Protein AF-A0A2N4YPP4-F1 (afdb_monomer_lite)

Secondary structure (DSSP, 8-state):
---GGGTTT---S--TTS---GGGGGHHIIIIIHHHHHSSTTS---S-TT--TTSBPPP-B---TT-SSSBHHHHHTTSSEEEEESSS--HHHHTB---S-EEEEEPPGGGHHHHHHTT--TTEEEEE-TTSBEEEEEEHHHHHHHHHHHS-B-

Structure (mmCIF, N/CA/C/O backbone):
data_AF-A0A2N4YPP4-F1
#
_entry.id   AF-A0A2N4YPP4-F1
#
loop_
_atom_site.group_PDB
_atom_site.id
_atom_site.type_symbol
_atom_site.label_atom_id
_atom_site.label_alt_id
_atom_site.label_comp_id
_atom_site.label_asym_id
_atom_site.label_entity_id
_atom_site.label_seq_id
_atom_site.pdbx_PDB_ins_code
_atom_site.Cartn_x
_atom_site.Cartn_y
_atom_site.Cartn_z
_atom_site.occupancy
_atom_site.B_iso_or_equiv
_atom_site.auth_seq_id
_atom_site.auth_comp_id
_atom_site.auth_asym_id
_atom_site.auth_atom_id
_atom_site.pdbx_PDB_model_num
ATOM 1 N N . ASP A 1 1 ? 22.499 -33.934 14.770 1.00 43.59 1 ASP A N 1
ATOM 2 C CA . ASP A 1 1 ? 23.015 -34.142 13.406 1.00 43.59 1 ASP A CA 1
ATOM 3 C C . ASP A 1 1 ? 21.867 -34.271 12.428 1.00 43.59 1 ASP A C 1
ATOM 5 O O . ASP A 1 1 ? 21.302 -35.344 12.268 1.00 43.59 1 ASP A O 1
ATOM 9 N N . HIS A 1 2 ? 21.436 -33.141 11.865 1.00 39.28 2 HIS A N 1
ATOM 10 C CA . HIS A 1 2 ? 20.427 -33.139 10.811 1.00 39.28 2 HIS A CA 1
ATOM 11 C C . HIS A 1 2 ? 21.130 -33.300 9.469 1.00 39.28 2 HIS A C 1
ATOM 13 O O . HIS A 1 2 ? 21.986 -32.498 9.100 1.00 39.28 2 HIS A O 1
ATOM 19 N N . ASP A 1 3 ? 20.775 -34.390 8.802 1.00 41.56 3 ASP A N 1
ATOM 20 C CA . ASP A 1 3 ? 21.331 -34.861 7.546 1.00 41.56 3 ASP A CA 1
ATOM 21 C C . ASP A 1 3 ? 20.989 -33.877 6.413 1.00 41.56 3 ASP A C 1
ATOM 23 O O . ASP A 1 3 ? 19.840 -33.736 5.987 1.00 41.56 3 ASP A O 1
ATOM 27 N N . THR A 1 4 ? 21.999 -33.138 5.954 1.00 44.62 4 THR A N 1
ATOM 28 C CA . THR A 1 4 ? 21.916 -32.125 4.891 1.00 44.62 4 THR A CA 1
ATOM 29 C C . THR A 1 4 ? 21.763 -32.733 3.490 1.00 44.62 4 THR A C 1
ATOM 31 O O . THR A 1 4 ? 21.660 -31.996 2.505 1.00 44.62 4 THR A O 1
ATOM 34 N N . GLY A 1 5 ? 21.673 -34.064 3.377 1.00 40.50 5 GLY A N 1
ATOM 35 C CA . GLY A 1 5 ? 21.499 -34.778 2.109 1.00 40.50 5 GLY A CA 1
ATOM 36 C C . GLY A 1 5 ? 20.211 -34.441 1.341 1.00 40.50 5 GLY A C 1
ATOM 37 O O . GLY A 1 5 ? 20.194 -34.534 0.114 1.00 40.50 5 GLY A O 1
ATOM 38 N N . LEU A 1 6 ? 19.158 -33.968 2.021 1.00 44.56 6 LEU A N 1
ATOM 39 C CA . LEU A 1 6 ? 17.885 -33.577 1.387 1.00 44.56 6 LEU A CA 1
ATOM 40 C C . LEU A 1 6 ? 17.976 -32.284 0.558 1.00 44.56 6 LEU A C 1
ATOM 42 O O . LEU A 1 6 ? 17.169 -32.086 -0.347 1.00 44.56 6 LEU A O 1
ATOM 46 N N . ILE A 1 7 ? 18.966 -31.425 0.824 1.00 44.84 7 ILE A N 1
ATOM 47 C CA . ILE A 1 7 ? 19.165 -30.168 0.081 1.00 44.84 7 ILE A CA 1
ATOM 48 C C . ILE A 1 7 ? 19.995 -30.410 -1.192 1.00 44.84 7 ILE A C 1
ATOM 50 O O . ILE A 1 7 ? 19.851 -29.686 -2.174 1.00 44.84 7 ILE A O 1
ATOM 54 N N . ALA A 1 8 ? 20.829 -31.455 -1.216 1.00 38.75 8 ALA A N 1
ATOM 55 C CA . ALA A 1 8 ? 21.788 -31.699 -2.296 1.00 38.75 8 ALA A CA 1
ATOM 56 C C . ALA A 1 8 ? 21.294 -32.645 -3.411 1.00 38.75 8 ALA A C 1
ATOM 58 O O . ALA A 1 8 ? 22.040 -32.912 -4.349 1.00 38.75 8 ALA A O 1
ATOM 59 N N . GLY A 1 9 ? 20.058 -33.155 -3.349 1.00 41.09 9 GLY A N 1
ATOM 60 C CA . GLY A 1 9 ? 19.468 -33.921 -4.459 1.00 41.09 9 GLY A CA 1
ATOM 61 C C . GLY A 1 9 ? 20.174 -35.246 -4.790 1.00 41.09 9 GLY A C 1
ATOM 62 O O . GLY A 1 9 ? 20.103 -35.711 -5.925 1.00 41.09 9 GLY A O 1
ATOM 63 N N . LEU A 1 10 ? 20.844 -35.872 -3.821 1.00 45.41 10 LEU A N 1
ATOM 64 C CA . LEU A 1 10 ? 21.472 -37.186 -3.982 1.00 45.41 10 LEU A CA 1
ATOM 65 C C . LEU A 1 10 ? 20.544 -38.282 -3.447 1.00 45.41 10 LEU A C 1
ATOM 67 O O . LEU A 1 10 ? 20.758 -38.819 -2.365 1.00 45.41 10 LEU A O 1
ATOM 71 N N . VAL A 1 11 ? 19.506 -38.623 -4.214 1.00 46.81 11 VAL A N 1
ATOM 72 C CA . VAL A 1 11 ? 18.716 -39.843 -3.981 1.00 46.81 11 VAL A CA 1
ATOM 73 C C . VAL A 1 11 ? 18.960 -40.809 -5.148 1.00 46.81 11 VAL A C 1
ATOM 75 O O . VAL A 1 11 ? 18.891 -40.385 -6.306 1.00 46.81 11 VAL A O 1
ATOM 78 N N . PRO A 1 12 ? 19.283 -42.092 -4.889 1.00 42.25 12 PRO A N 1
ATOM 79 C CA . PRO A 1 12 ? 19.533 -43.061 -5.944 1.00 42.25 12 PRO A CA 1
ATOM 80 C C . PRO A 1 12 ? 18.295 -43.277 -6.822 1.00 42.25 12 PRO A C 1
ATOM 82 O O . PRO A 1 12 ? 17.160 -43.305 -6.358 1.00 42.25 12 PRO A O 1
ATOM 85 N N . LYS A 1 13 ? 18.563 -43.468 -8.115 1.00 43.28 13 LYS A N 1
ATOM 86 C CA . LYS A 1 13 ? 17.645 -43.412 -9.268 1.00 43.28 13 LYS A CA 1
ATOM 87 C C . LYS A 1 13 ? 16.480 -44.419 -9.291 1.00 43.28 13 LYS A C 1
ATOM 89 O O . LYS A 1 13 ? 15.753 -44.455 -10.278 1.00 43.28 13 LYS A O 1
ATOM 94 N N . ASN A 1 14 ? 16.290 -45.228 -8.252 1.00 43.09 14 ASN A N 1
ATOM 95 C CA . ASN A 1 14 ? 15.396 -46.383 -8.283 1.00 43.09 14 ASN A CA 1
ATOM 96 C C . ASN A 1 14 ? 14.393 -46.347 -7.125 1.00 43.09 14 ASN A C 1
ATOM 98 O O . ASN A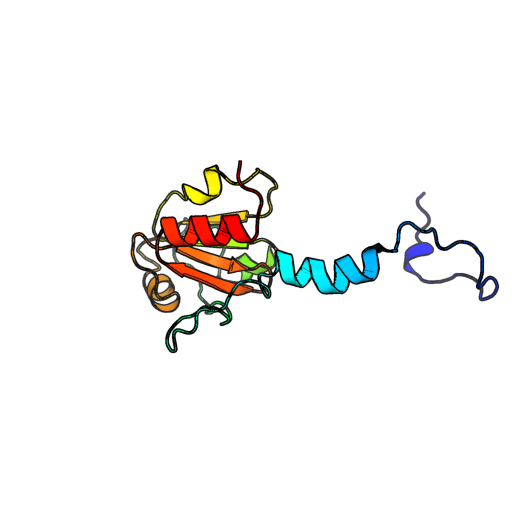 1 14 ? 14.584 -47.044 -6.140 1.00 43.09 14 ASN A O 1
ATOM 102 N N . HIS A 1 15 ? 13.340 -45.540 -7.253 1.00 36.72 15 HIS A N 1
ATOM 103 C CA . HIS A 1 15 ? 11.987 -45.857 -6.773 1.00 36.72 15 HIS A CA 1
ATOM 104 C C . HIS A 1 15 ? 11.048 -44.725 -7.203 1.00 36.72 15 HIS A C 1
ATOM 106 O O . HIS A 1 15 ? 10.892 -43.724 -6.515 1.00 36.72 15 HIS A O 1
ATOM 112 N N . ILE A 1 16 ? 10.435 -44.886 -8.374 1.00 42.72 16 ILE A N 1
ATOM 113 C CA . ILE A 1 16 ? 9.441 -43.944 -8.912 1.00 42.72 16 ILE A CA 1
ATOM 114 C C . ILE A 1 16 ? 8.123 -43.984 -8.106 1.00 42.72 16 ILE A C 1
ATOM 116 O O . ILE A 1 16 ? 7.334 -43.054 -8.198 1.00 42.72 16 ILE A O 1
ATOM 120 N N . ASP A 1 17 ? 7.945 -44.971 -7.218 1.00 39.94 17 ASP A N 1
ATOM 121 C CA . ASP A 1 17 ? 6.679 -45.205 -6.505 1.00 39.94 17 ASP A CA 1
ATOM 122 C C . ASP A 1 17 ? 6.771 -45.164 -4.969 1.00 39.94 17 ASP A C 1
ATOM 124 O O . ASP A 1 17 ? 5.799 -45.469 -4.277 1.00 39.94 17 ASP A O 1
ATOM 128 N N . ALA A 1 18 ? 7.907 -44.772 -4.386 1.00 36.81 18 ALA A N 1
ATOM 129 C CA . ALA A 1 18 ? 8.016 -44.667 -2.931 1.00 36.81 18 ALA A CA 1
ATOM 130 C C . ALA A 1 18 ? 7.563 -43.283 -2.437 1.00 36.81 18 ALA A C 1
ATOM 132 O O . ALA A 1 18 ? 8.362 -42.428 -2.069 1.00 36.81 18 ALA A O 1
ATOM 133 N N . VAL A 1 19 ? 6.238 -43.148 -2.376 1.00 42.56 19 VAL A N 1
ATOM 134 C CA . VAL A 1 19 ? 5.500 -42.312 -1.420 1.00 42.56 19 VAL A CA 1
ATOM 135 C C . VAL A 1 19 ? 5.579 -40.798 -1.658 1.00 42.56 19 VAL A C 1
ATOM 137 O O . VAL A 1 19 ? 6.294 -40.068 -0.976 1.00 42.56 19 VAL A O 1
ATOM 140 N N . TYR A 1 20 ? 4.721 -40.296 -2.551 1.00 40.03 20 TYR A N 1
ATOM 141 C CA . TYR A 1 20 ? 4.249 -38.914 -2.451 1.00 40.03 20 TYR A CA 1
ATOM 142 C C . TYR A 1 20 ? 2.824 -38.905 -1.891 1.00 40.03 20 TYR A C 1
ATOM 144 O O . TYR A 1 20 ? 1.887 -39.417 -2.500 1.00 40.03 20 TYR A O 1
ATOM 152 N N . PHE A 1 21 ? 2.715 -38.378 -0.672 1.00 43.53 21 PHE A N 1
ATOM 153 C CA . PHE A 1 21 ? 1.521 -38.325 0.163 1.00 43.53 21 PHE A CA 1
ATOM 154 C C . PHE A 1 21 ? 0.398 -37.461 -0.457 1.00 43.53 21 PHE A C 1
ATOM 156 O O . PHE A 1 21 ? 0.696 -36.450 -1.100 1.00 43.53 21 PHE A O 1
ATOM 163 N N . PRO A 1 22 ? -0.894 -37.765 -0.205 1.00 41.06 22 PRO A N 1
ATOM 164 C CA . PRO A 1 22 ? -2.037 -37.018 -0.751 1.00 41.06 22 PRO A CA 1
ATOM 165 C C . PRO A 1 22 ? -2.251 -35.616 -0.149 1.00 41.06 22 PRO A C 1
ATOM 167 O O . PRO A 1 22 ? -3.276 -34.995 -0.402 1.00 41.06 22 PRO A O 1
ATOM 170 N N . GLU A 1 23 ? -1.314 -35.080 0.633 1.00 43.00 23 GLU A N 1
ATOM 171 C CA . GLU A 1 23 ? -1.429 -33.732 1.217 1.00 43.00 23 GLU A CA 1
ATOM 172 C C . GLU A 1 23 ? -1.006 -32.615 0.239 1.00 43.00 23 GLU A C 1
ATOM 174 O O . GLU A 1 23 ? -1.175 -31.428 0.514 1.00 43.00 23 GLU A O 1
ATOM 179 N N . PHE A 1 24 ? -0.530 -32.969 -0.962 1.00 44.69 24 PHE A N 1
ATOM 180 C CA . PHE A 1 24 ? -0.102 -32.016 -1.997 1.00 44.69 24 PHE A CA 1
ATOM 181 C C . PHE A 1 24 ? -1.129 -31.747 -3.114 1.00 44.69 24 PHE A C 1
ATOM 183 O O . PHE A 1 24 ? -0.782 -31.147 -4.137 1.00 44.69 24 PHE A O 1
ATOM 190 N N . CYS A 1 25 ? -2.412 -32.073 -2.918 1.00 44.94 25 CYS A N 1
ATOM 191 C CA . CYS A 1 25 ? -3.495 -31.608 -3.805 1.00 44.94 25 CYS A CA 1
ATOM 192 C C . CYS A 1 25 ? -3.612 -30.070 -3.858 1.00 44.94 25 CYS A C 1
ATOM 194 O O . CYS A 1 25 ? -4.183 -29.512 -4.794 1.00 44.94 25 CYS A O 1
ATOM 196 N N . ASN A 1 26 ? -2.983 -29.364 -2.918 1.00 52.59 26 ASN A N 1
ATOM 197 C CA . ASN A 1 26 ? -2.981 -27.909 -2.870 1.00 52.59 26 ASN A CA 1
ATOM 198 C C . ASN A 1 26 ? -1.959 -27.247 -3.805 1.00 52.59 26 ASN A C 1
ATOM 200 O O . ASN A 1 26 ? -1.873 -26.024 -3.825 1.00 52.59 26 ASN A O 1
ATOM 204 N N . ARG A 1 27 ? -1.169 -27.981 -4.604 1.00 48.56 27 ARG A N 1
ATOM 205 C CA . ARG A 1 27 ? -0.142 -27.340 -5.450 1.00 48.56 27 ARG A CA 1
ATOM 206 C C . ARG A 1 27 ? -0.744 -26.427 -6.522 1.00 48.56 27 ARG A C 1
ATOM 208 O O . ARG A 1 27 ? -0.166 -25.383 -6.806 1.00 48.56 27 ARG A O 1
ATOM 215 N N . HIS A 1 28 ? -1.903 -26.791 -7.077 1.00 51.69 28 HIS A N 1
ATOM 216 C CA . HIS A 1 28 ? -2.650 -25.920 -7.987 1.00 51.69 28 HIS A CA 1
ATOM 217 C C . HIS A 1 28 ? -3.219 -24.706 -7.240 1.00 51.69 28 HIS A C 1
ATOM 219 O O . HIS A 1 28 ? -3.059 -23.578 -7.693 1.00 51.69 28 HIS A O 1
ATOM 225 N N . TYR A 1 29 ? -3.821 -24.919 -6.066 1.00 55.81 29 TYR A N 1
ATOM 226 C CA . TYR A 1 29 ? -4.326 -23.845 -5.207 1.00 55.81 29 TYR A CA 1
ATOM 227 C C . TYR A 1 29 ? -3.219 -22.842 -4.835 1.00 55.81 29 TYR A C 1
ATOM 229 O O . TYR A 1 29 ? -3.346 -21.659 -5.127 1.00 55.81 29 TYR A O 1
ATOM 237 N N . TYR A 1 30 ? -2.082 -23.308 -4.311 1.00 53.25 30 TYR A N 1
ATOM 238 C CA . TYR A 1 30 ? -0.952 -22.466 -3.903 1.00 53.25 30 TYR A CA 1
ATOM 239 C C . TYR A 1 30 ? -0.215 -21.792 -5.063 1.00 53.25 30 TYR A C 1
ATOM 241 O O . TYR A 1 30 ? 0.370 -20.734 -4.860 1.00 53.25 30 TYR A O 1
ATOM 249 N N . ARG A 1 31 ? -0.210 -22.380 -6.267 1.00 53.00 31 ARG A N 1
ATOM 250 C CA . ARG A 1 31 ? 0.444 -21.769 -7.438 1.00 53.00 31 ARG A CA 1
ATOM 251 C C . ARG A 1 31 ? -0.459 -20.850 -8.241 1.00 53.00 31 ARG A C 1
ATOM 253 O O . ARG A 1 31 ? 0.054 -19.928 -8.860 1.00 53.00 31 ARG A O 1
ATOM 260 N N . HIS A 1 32 ? -1.760 -21.119 -8.277 1.00 52.25 32 HIS A N 1
ATOM 261 C CA . HIS A 1 32 ? -2.672 -20.411 -9.170 1.00 52.25 32 HIS A CA 1
ATOM 262 C C . HIS A 1 32 ? -3.680 -19.553 -8.425 1.00 52.25 32 HIS A C 1
ATOM 264 O O . HIS A 1 32 ? -3.936 -18.448 -8.869 1.00 52.25 32 HIS A O 1
ATOM 270 N N . GLN A 1 33 ? -4.245 -20.006 -7.307 1.00 54.22 33 GLN A N 1
ATOM 271 C CA . GLN A 1 33 ? -5.297 -19.251 -6.616 1.00 54.22 33 GLN A CA 1
ATOM 272 C C . GLN A 1 33 ? -4.752 -18.380 -5.488 1.00 54.22 33 GLN A C 1
ATOM 274 O O . GLN A 1 33 ? -5.130 -17.218 -5.389 1.00 54.22 33 GLN A O 1
ATOM 279 N N . LEU A 1 34 ? -3.822 -18.903 -4.688 1.00 54.88 34 LEU A N 1
ATOM 280 C CA . LEU A 1 34 ? -3.236 -18.177 -3.566 1.00 54.88 34 LEU A CA 1
ATOM 281 C C . LEU A 1 34 ? -2.516 -16.893 -4.019 1.00 54.88 34 LEU A C 1
ATOM 283 O O . LEU A 1 34 ? -2.776 -15.848 -3.435 1.00 54.88 34 LEU A O 1
ATOM 287 N N . PRO A 1 35 ? -1.702 -16.888 -5.094 1.00 54.31 35 PRO A N 1
ATOM 288 C CA . PRO A 1 35 ? -1.092 -15.651 -5.565 1.00 54.31 35 PRO A CA 1
ATOM 289 C C . PRO A 1 35 ? -2.145 -14.676 -6.092 1.00 54.31 35 PRO A C 1
ATOM 291 O O . PRO A 1 35 ? -2.051 -13.494 -5.819 1.00 54.31 35 PRO A O 1
ATOM 294 N N . LEU A 1 36 ? -3.194 -15.146 -6.776 1.00 54.88 36 LEU A N 1
ATOM 295 C CA . LEU A 1 36 ? -4.243 -14.259 -7.292 1.00 54.88 36 LEU A CA 1
ATOM 296 C C . LEU A 1 36 ? -5.079 -13.606 -6.180 1.00 54.88 36 LEU A C 1
ATOM 298 O O . LEU A 1 36 ? -5.483 -12.453 -6.322 1.00 54.88 36 LEU A O 1
ATOM 302 N N . GLN A 1 37 ? -5.324 -14.332 -5.087 1.00 54.53 37 GLN A N 1
ATOM 303 C CA . GLN A 1 37 ? -6.063 -13.838 -3.924 1.00 54.53 37 GLN A CA 1
ATOM 304 C C . GLN A 1 37 ? -5.214 -12.903 -3.056 1.00 54.53 37 GLN A C 1
ATOM 306 O O . GLN A 1 37 ? -5.690 -11.844 -2.663 1.00 54.53 37 GLN A O 1
ATOM 311 N N . TYR A 1 38 ? -3.957 -13.265 -2.783 1.00 53.97 38 TYR A N 1
ATOM 312 C CA . TYR A 1 38 ? -3.096 -12.506 -1.870 1.00 53.97 38 TYR A CA 1
ATOM 313 C C . TYR A 1 38 ? -2.313 -11.388 -2.557 1.00 53.97 38 TYR A C 1
ATOM 315 O O . TYR A 1 38 ? -2.098 -10.352 -1.943 1.00 53.97 38 TYR A O 1
ATOM 323 N N . ALA A 1 39 ? -1.916 -11.554 -3.821 1.00 53.44 39 ALA A N 1
ATOM 324 C CA . ALA A 1 39 ? -1.307 -10.482 -4.612 1.00 53.44 39 ALA A CA 1
ATOM 325 C C . ALA A 1 39 ? -2.357 -9.535 -5.220 1.00 53.44 39 ALA A C 1
ATOM 327 O O . ALA A 1 39 ? -2.019 -8.664 -6.007 1.00 53.44 39 ALA A O 1
ATOM 328 N N . GLY A 1 40 ? -3.642 -9.705 -4.886 1.00 50.31 40 GLY A N 1
ATOM 329 C CA . GLY A 1 40 ? -4.715 -8.805 -5.311 1.00 50.31 40 GLY A CA 1
ATOM 330 C C . GLY A 1 40 ? -4.906 -8.692 -6.829 1.00 50.31 40 GLY A C 1
ATOM 331 O O . GLY A 1 40 ? -5.581 -7.774 -7.279 1.00 50.31 40 GLY A O 1
ATOM 332 N N . PHE A 1 41 ? -4.391 -9.632 -7.631 1.00 50.00 41 PHE A N 1
ATOM 333 C CA . PHE A 1 41 ? -4.691 -9.723 -9.071 1.00 50.00 41 PHE A CA 1
ATOM 334 C C . PHE A 1 41 ? -6.174 -9.990 -9.351 1.00 50.00 41 PHE A C 1
ATOM 336 O O . PHE A 1 41 ? -6.669 -9.650 -10.422 1.00 50.00 41 PHE A O 1
ATOM 343 N N . ALA A 1 42 ? -6.882 -10.622 -8.410 1.00 49.16 42 ALA A N 1
ATOM 344 C CA . ALA A 1 42 ? -8.330 -10.802 -8.485 1.00 49.16 42 ALA A CA 1
ATOM 345 C C . ALA A 1 42 ? -9.113 -9.536 -8.099 1.00 49.16 42 ALA A C 1
ATOM 347 O O . ALA A 1 42 ? -10.340 -9.518 -8.215 1.00 49.16 42 ALA A O 1
ATOM 348 N N . ALA A 1 43 ? -8.432 -8.494 -7.615 1.00 52.94 43 ALA A N 1
ATOM 349 C CA . ALA A 1 43 ? -9.095 -7.270 -7.232 1.00 52.94 43 ALA A CA 1
ATOM 350 C C . ALA A 1 43 ? -9.533 -6.499 -8.488 1.00 52.94 43 ALA A C 1
ATOM 352 O O . ALA A 1 43 ? -8.753 -6.368 -9.437 1.00 52.94 43 ALA A O 1
ATOM 353 N N . PRO A 1 44 ? -10.788 -6.021 -8.540 1.00 52.00 44 PRO A N 1
ATOM 354 C CA . PRO A 1 44 ? -11.306 -5.335 -9.711 1.00 52.00 44 PRO A CA 1
ATOM 355 C C . PRO A 1 44 ? -10.496 -4.059 -9.958 1.00 52.00 44 PRO A C 1
ATOM 357 O O . PRO A 1 44 ? -10.592 -3.096 -9.202 1.00 52.00 44 PRO A O 1
ATOM 360 N N . GLN A 1 45 ? -9.701 -4.052 -11.030 1.00 53.50 45 GLN A N 1
ATOM 361 C CA . GLN A 1 45 ? -9.058 -2.838 -11.520 1.00 53.50 45 GLN A CA 1
ATOM 362 C C . GLN A 1 45 ? -10.169 -1.907 -12.018 1.00 53.50 45 GLN A C 1
ATOM 364 O O . GLN A 1 45 ? -10.906 -2.256 -12.945 1.00 53.50 45 GLN A O 1
ATOM 369 N N . CYS A 1 46 ? -10.362 -0.757 -11.365 1.00 49.34 46 CYS A N 1
ATOM 370 C CA . CYS A 1 46 ? -11.389 0.190 -11.788 1.00 49.34 46 CYS A CA 1
ATOM 371 C C . CYS A 1 46 ? -11.159 0.620 -13.241 1.00 49.34 46 CYS A C 1
ATOM 373 O O . CYS A 1 46 ? -10.047 0.944 -13.646 1.00 49.34 46 CYS A O 1
ATOM 375 N N . ALA A 1 47 ? -12.250 0.724 -13.999 1.00 47.75 47 ALA A N 1
ATOM 376 C CA . ALA A 1 47 ? -12.293 1.197 -15.382 1.00 47.75 47 ALA A CA 1
ATOM 377 C C . ALA A 1 47 ? -12.040 2.718 -15.528 1.00 47.75 47 ALA A C 1
ATOM 379 O O . ALA A 1 47 ? -12.598 3.363 -16.418 1.00 47.75 47 ALA A O 1
ATOM 380 N N . HIS A 1 48 ? -11.250 3.321 -14.634 1.00 48.00 48 HIS A N 1
ATOM 381 C CA . HIS A 1 48 ? -10.926 4.743 -14.670 1.00 48.00 48 HIS A CA 1
ATOM 382 C C . HIS A 1 48 ? -9.587 4.954 -15.392 1.00 48.00 48 HIS A C 1
ATOM 384 O O . HIS A 1 48 ? -8.560 4.504 -14.892 1.00 48.00 48 HIS A O 1
ATOM 390 N N . PRO A 1 49 ? -9.565 5.670 -16.532 1.00 51.31 49 PRO A N 1
ATOM 391 C CA . PRO A 1 49 ? -8.392 5.760 -17.410 1.00 51.31 49 PRO A CA 1
ATOM 392 C C . PRO A 1 49 ? -7.177 6.479 -16.800 1.00 51.31 49 PRO A C 1
ATOM 394 O O . PRO A 1 49 ? -6.092 6.393 -17.361 1.00 51.31 49 PRO A O 1
ATOM 397 N N . ASN A 1 50 ? -7.348 7.161 -15.662 1.00 58.62 50 ASN A N 1
ATOM 398 C CA . ASN A 1 50 ? -6.279 7.879 -14.960 1.00 58.62 50 ASN A CA 1
ATOM 399 C C . ASN A 1 50 ? -5.913 7.253 -13.603 1.00 58.62 50 ASN A C 1
ATOM 401 O O . ASN A 1 50 ? -5.063 7.800 -12.904 1.00 58.62 50 ASN A O 1
ATOM 405 N N . GLY A 1 51 ? -6.572 6.158 -13.205 1.00 64.38 51 GLY A N 1
ATOM 406 C CA . GLY A 1 51 ? -6.345 5.525 -11.908 1.00 64.38 51 GLY A CA 1
ATOM 407 C C . GLY A 1 51 ? -5.037 4.737 -11.875 1.00 64.38 51 GLY A C 1
ATOM 408 O O . GLY A 1 51 ? -4.635 4.145 -12.869 1.00 64.38 51 GLY A O 1
ATOM 409 N N . LEU A 1 52 ? -4.389 4.692 -10.711 1.00 75.38 52 LEU A N 1
ATOM 410 C CA . LEU A 1 52 ? -3.152 3.926 -10.518 1.00 75.38 52 LEU A CA 1
ATOM 411 C C . LEU A 1 52 ? -3.383 2.442 -10.233 1.00 75.38 52 LEU A C 1
ATOM 413 O O . LEU A 1 52 ? -2.423 1.684 -10.182 1.00 75.38 52 LEU A O 1
ATOM 417 N N . MET A 1 53 ? -4.631 2.007 -10.061 1.00 78.56 53 MET A N 1
ATOM 418 C CA . MET A 1 53 ? -4.957 0.596 -9.853 1.00 78.56 53 MET A CA 1
ATOM 419 C C . MET A 1 53 ? -4.401 -0.273 -10.984 1.00 78.56 53 MET A C 1
ATOM 421 O O . MET A 1 53 ? -4.608 0.015 -12.159 1.00 78.56 53 MET A O 1
ATOM 425 N N . GLY A 1 54 ? -3.701 -1.347 -10.627 1.00 73.62 54 GLY A N 1
ATOM 426 C CA . GLY A 1 54 ? -3.038 -2.232 -11.584 1.00 73.62 54 GLY A CA 1
ATOM 427 C C . GLY A 1 54 ? -1.691 -1.723 -12.103 1.00 73.62 54 GLY A C 1
ATOM 428 O O . GLY A 1 54 ? -0.999 -2.470 -12.793 1.00 73.62 54 GLY A O 1
ATOM 429 N N . HIS A 1 55 ? -1.275 -0.503 -11.750 1.00 79.19 55 HIS A N 1
ATOM 430 C CA . HIS A 1 55 ? 0.084 -0.030 -11.990 1.00 79.19 55 HIS A CA 1
ATOM 431 C C . HIS A 1 55 ? 1.017 -0.453 -10.857 1.00 79.19 55 HIS A C 1
ATOM 433 O O . HIS A 1 55 ? 0.610 -0.636 -9.710 1.00 79.19 55 HIS A O 1
ATOM 439 N N . HIS A 1 56 ? 2.295 -0.606 -11.189 1.00 82.81 56 HIS A N 1
ATOM 440 C CA . HIS A 1 56 ? 3.322 -0.826 -10.184 1.00 82.81 56 HIS A CA 1
ATOM 441 C C . HIS A 1 56 ? 3.505 0.434 -9.332 1.00 82.81 56 HIS A C 1
ATOM 443 O O . HIS A 1 56 ? 3.430 1.552 -9.852 1.00 82.81 56 HIS A O 1
ATOM 449 N N . VAL A 1 57 ? 3.790 0.259 -8.041 1.00 85.06 57 VAL A N 1
ATOM 450 C CA . VAL A 1 57 ? 4.057 1.374 -7.132 1.00 85.06 57 VAL A CA 1
ATOM 451 C C . VAL A 1 57 ? 5.213 2.240 -7.668 1.00 85.06 57 VAL A C 1
ATOM 453 O O . VAL A 1 57 ? 6.241 1.697 -8.106 1.00 85.06 57 VAL A O 1
ATOM 456 N N . PRO A 1 58 ? 5.079 3.580 -7.659 1.00 84.00 58 PRO A N 1
ATOM 457 C CA . PRO A 1 58 ? 6.165 4.471 -8.043 1.00 84.00 58 PRO A CA 1
ATOM 458 C C . PRO A 1 58 ? 7.389 4.276 -7.145 1.00 84.00 58 PRO A C 1
ATOM 460 O O . PRO A 1 58 ? 7.267 4.090 -5.932 1.00 84.00 58 PRO A O 1
ATOM 463 N N . TRP A 1 59 ? 8.585 4.333 -7.733 1.00 85.56 59 TRP A N 1
ATOM 464 C CA . TRP A 1 59 ? 9.820 4.373 -6.951 1.00 85.56 59 TRP A CA 1
ATOM 465 C C . TRP A 1 59 ? 9.929 5.713 -6.221 1.00 85.56 59 TRP A C 1
ATOM 467 O O . TRP A 1 59 ? 9.865 6.771 -6.849 1.00 85.56 59 TRP A O 1
ATOM 477 N N . TYR A 1 60 ? 10.127 5.662 -4.906 1.00 86.38 60 TYR A N 1
ATOM 478 C CA . TYR A 1 60 ? 10.311 6.842 -4.072 1.00 86.38 60 TYR A CA 1
ATOM 479 C C . TYR A 1 60 ? 11.225 6.532 -2.890 1.00 86.38 60 TYR A C 1
ATOM 481 O O . TYR A 1 60 ? 11.145 5.447 -2.314 1.00 86.38 60 TYR A O 1
ATOM 489 N N . VAL A 1 61 ? 12.086 7.483 -2.531 1.00 88.44 61 VAL A N 1
ATOM 490 C CA . VAL A 1 61 ? 12.949 7.403 -1.347 1.00 88.44 61 VAL A CA 1
ATOM 491 C C . VAL A 1 61 ? 12.335 8.292 -0.280 1.00 88.44 61 VAL A C 1
ATOM 493 O O . VAL A 1 61 ? 12.239 9.500 -0.482 1.00 88.44 61 VAL A O 1
ATOM 496 N N . PHE A 1 62 ? 11.916 7.687 0.829 1.00 86.50 62 PHE A N 1
ATOM 497 C CA . PHE A 1 62 ? 11.247 8.411 1.901 1.00 86.50 62 PHE A CA 1
ATOM 498 C C . PHE A 1 62 ? 12.225 9.332 2.614 1.00 86.50 62 PHE A C 1
ATOM 500 O O . PHE A 1 62 ? 13.353 8.948 2.940 1.00 86.50 62 PHE A O 1
ATOM 507 N N . THR A 1 63 ? 11.782 10.561 2.843 1.00 79.31 63 THR A N 1
ATOM 508 C CA . THR A 1 63 ? 12.570 11.576 3.541 1.00 79.31 63 THR A CA 1
ATOM 509 C C . THR A 1 63 ? 12.276 11.578 5.034 1.00 79.31 63 THR A C 1
ATOM 511 O O . THR A 1 63 ? 13.151 11.920 5.835 1.00 79.31 63 THR A O 1
ATOM 514 N N . SER A 1 64 ? 11.071 11.151 5.423 1.00 69.19 64 SER A N 1
ATOM 515 C CA . SER A 1 64 ? 10.659 11.161 6.817 1.00 69.19 64 SER A CA 1
ATOM 516 C C . SER A 1 64 ? 11.223 9.990 7.627 1.00 69.19 64 SER A C 1
ATOM 518 O O . SER A 1 64 ? 11.157 8.837 7.194 1.00 69.19 64 SER A O 1
ATOM 520 N N . PRO A 1 65 ? 11.689 10.241 8.866 1.00 65.12 65 PRO A N 1
ATOM 521 C CA . PRO A 1 65 ? 12.050 9.189 9.812 1.00 65.12 65 PRO A CA 1
ATOM 522 C C . PRO A 1 65 ? 10.840 8.392 10.334 1.00 65.12 65 PRO A C 1
ATOM 524 O O . PRO A 1 65 ? 11.035 7.397 11.030 1.00 65.12 65 PRO A O 1
ATOM 527 N N . GLN A 1 66 ? 9.606 8.826 10.043 1.00 63.44 66 GLN A N 1
ATOM 528 C CA . GLN A 1 66 ? 8.378 8.107 10.405 1.00 63.44 66 GLN A CA 1
ATOM 529 C C . GLN A 1 66 ? 8.049 6.982 9.418 1.00 63.44 66 GLN A C 1
ATOM 531 O O . GLN A 1 66 ? 7.332 6.043 9.773 1.00 63.44 66 GLN A O 1
ATOM 536 N N . ALA A 1 67 ? 8.593 7.046 8.199 1.00 62.84 67 ALA A N 1
ATOM 537 C CA . ALA A 1 67 ? 8.416 5.991 7.221 1.00 62.84 67 ALA A CA 1
ATOM 538 C C . ALA A 1 67 ? 9.065 4.698 7.736 1.00 62.84 67 ALA A C 1
ATOM 540 O O . ALA A 1 67 ? 10.248 4.648 8.074 1.00 62.84 67 ALA A O 1
ATOM 541 N N . THR A 1 68 ? 8.284 3.618 7.776 1.00 73.38 68 THR A N 1
ATOM 542 C CA . THR A 1 68 ? 8.754 2.287 8.205 1.00 73.38 68 THR A CA 1
ATOM 543 C C . THR A 1 68 ? 9.857 1.734 7.290 1.00 73.38 68 THR A C 1
ATOM 545 O O . THR A 1 68 ? 10.599 0.831 7.673 1.00 73.38 68 THR A O 1
ATOM 548 N N . PHE A 1 69 ? 9.979 2.283 6.082 1.00 81.75 69 PHE A N 1
ATOM 549 C CA . PHE A 1 69 ? 10.855 1.821 5.014 1.00 81.75 69 PHE A CA 1
ATOM 550 C C . PHE A 1 69 ? 11.750 2.954 4.514 1.00 81.75 69 PHE A C 1
ATOM 552 O O . PHE A 1 69 ? 11.394 4.123 4.629 1.00 81.75 69 PHE A O 1
ATOM 559 N N . ARG A 1 70 ? 12.902 2.620 3.914 1.00 83.19 70 ARG A N 1
ATOM 560 C CA . ARG A 1 70 ? 13.782 3.635 3.300 1.00 83.19 70 ARG A CA 1
ATOM 561 C C . ARG A 1 70 ? 13.264 4.090 1.940 1.00 83.19 70 ARG A C 1
ATOM 563 O O . ARG A 1 70 ? 13.480 5.226 1.537 1.00 83.19 70 ARG A O 1
ATOM 570 N N . ASN A 1 71 ? 12.616 3.188 1.214 1.00 87.25 71 ASN A N 1
ATOM 571 C CA . ASN A 1 71 ? 12.033 3.454 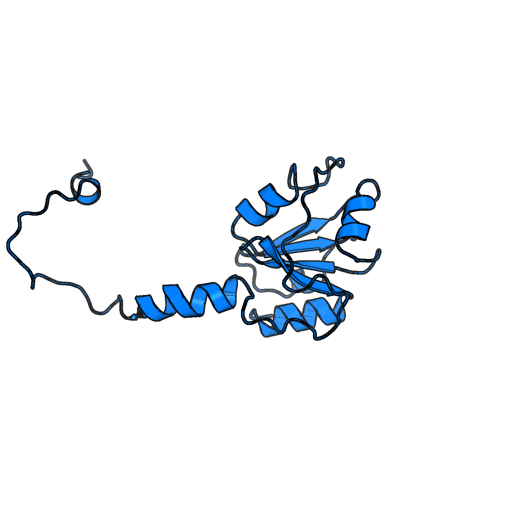-0.092 1.00 87.25 71 ASN A CA 1
ATOM 572 C C . ASN A 1 71 ? 10.744 2.642 -0.281 1.00 87.25 71 ASN A C 1
ATOM 574 O O . ASN A 1 71 ? 10.464 1.712 0.482 1.00 87.25 71 ASN A O 1
ATOM 578 N N . SER A 1 72 ? 9.961 2.987 -1.301 1.00 84.19 72 SER A N 1
ATOM 579 C CA . SER A 1 72 ? 8.682 2.331 -1.591 1.00 84.19 72 SER A CA 1
ATOM 580 C C . SER A 1 72 ? 8.813 0.849 -1.971 1.00 84.19 72 SER A C 1
ATOM 582 O O . SER A 1 72 ? 7.838 0.112 -1.843 1.00 84.19 72 SER A O 1
ATOM 584 N N . TYR A 1 73 ? 9.992 0.376 -2.395 1.00 83.94 73 TYR A N 1
ATOM 585 C CA . TYR A 1 73 ? 10.188 -1.022 -2.797 1.00 83.94 73 TYR A CA 1
ATOM 586 C C . TYR A 1 73 ? 10.577 -1.932 -1.636 1.00 83.94 73 TYR A C 1
ATOM 588 O O . TYR A 1 73 ? 10.158 -3.088 -1.594 1.00 83.94 73 TYR A O 1
ATOM 596 N N . ASP A 1 74 ? 11.296 -1.404 -0.647 1.00 82.69 74 ASP A N 1
ATOM 597 C CA . ASP A 1 74 ? 11.521 -2.091 0.628 1.00 82.69 74 ASP A CA 1
ATOM 598 C C . ASP A 1 74 ? 10.177 -2.464 1.280 1.00 82.69 74 ASP A C 1
ATOM 600 O O . ASP A 1 74 ? 10.063 -3.498 1.940 1.00 82.69 74 ASP A O 1
ATOM 604 N N . ALA A 1 75 ? 9.146 -1.641 1.047 1.00 74.56 75 ALA A N 1
ATOM 605 C CA . ALA A 1 75 ? 7.803 -1.864 1.554 1.00 74.56 75 ALA A CA 1
ATOM 606 C C . ALA A 1 75 ? 7.169 -3.150 1.004 1.00 74.56 75 ALA A C 1
ATOM 608 O O . ALA A 1 75 ? 6.704 -3.978 1.790 1.00 74.56 75 ALA A O 1
ATOM 609 N N . PHE A 1 76 ? 7.190 -3.376 -0.315 1.00 72.50 76 PHE A N 1
ATOM 610 C CA . PHE A 1 76 ? 6.630 -4.609 -0.890 1.00 72.50 76 PHE A CA 1
ATOM 611 C C . PHE A 1 76 ? 7.589 -5.801 -0.809 1.00 72.50 76 PHE A C 1
ATOM 613 O O . PHE A 1 76 ? 7.132 -6.941 -0.778 1.00 72.50 76 PHE A O 1
ATOM 620 N N . ALA A 1 77 ? 8.904 -5.581 -0.673 1.00 71.88 77 ALA A N 1
ATOM 621 C CA . ALA A 1 77 ? 9.861 -6.659 -0.398 1.00 71.88 77 ALA A CA 1
ATOM 622 C C . ALA A 1 77 ? 9.543 -7.418 0.909 1.00 71.88 77 ALA A C 1
ATOM 624 O O . ALA A 1 77 ? 10.012 -8.538 1.110 1.00 71.88 77 ALA A O 1
ATOM 625 N N . SER A 1 78 ? 8.704 -6.841 1.777 1.00 74.94 78 SER A N 1
ATOM 626 C CA . SER A 1 78 ? 8.143 -7.513 2.951 1.00 74.94 78 SER A CA 1
ATOM 627 C C . SER A 1 78 ? 7.205 -8.688 2.625 1.00 74.94 78 SER A C 1
ATOM 629 O O . SER A 1 78 ? 6.927 -9.495 3.515 1.00 74.94 78 SER A O 1
ATOM 631 N N . GLY A 1 79 ? 6.703 -8.791 1.387 1.00 76.19 79 GLY A N 1
ATOM 632 C CA . GLY A 1 79 ? 5.723 -9.799 0.969 1.00 76.19 79 GLY A CA 1
ATOM 633 C C . GLY A 1 79 ? 4.345 -9.628 1.616 1.00 76.19 79 GLY A C 1
ATOM 634 O O . GLY A 1 79 ? 3.567 -10.580 1.675 1.00 76.19 79 GLY A O 1
ATOM 635 N N . LYS A 1 80 ? 4.051 -8.434 2.139 1.00 83.12 80 LYS A N 1
ATOM 636 C CA . LYS A 1 80 ? 2.806 -8.091 2.834 1.00 83.12 80 LYS A CA 1
ATOM 637 C C . LYS A 1 80 ? 2.026 -7.040 2.060 1.00 83.12 80 LYS A C 1
ATOM 639 O O . LYS A 1 80 ? 2.584 -6.322 1.236 1.00 83.12 80 LYS A O 1
ATOM 644 N N . VAL A 1 81 ? 0.737 -6.934 2.362 1.00 86.56 81 VAL A N 1
ATOM 645 C CA . VAL A 1 81 ? -0.084 -5.821 1.882 1.00 86.56 81 VAL A CA 1
ATOM 646 C C . VAL A 1 81 ? 0.360 -4.563 2.620 1.00 86.56 81 VAL A C 1
ATOM 648 O O . VAL A 1 81 ? 0.372 -4.544 3.853 1.00 86.56 81 VAL A O 1
ATOM 651 N N . VAL A 1 82 ? 0.713 -3.513 1.889 1.00 89.00 82 VAL A N 1
ATOM 652 C CA . VAL A 1 82 ? 1.122 -2.232 2.472 1.00 89.00 82 VAL A CA 1
ATOM 653 C C . VAL A 1 82 ? 0.029 -1.207 2.230 1.00 89.00 82 VAL A C 1
ATOM 655 O O . VAL A 1 82 ? -0.425 -1.037 1.103 1.00 89.00 82 VAL A O 1
ATOM 658 N N . VAL A 1 83 ? -0.398 -0.517 3.282 1.00 90.50 83 VAL A N 1
ATOM 659 C CA . VAL A 1 83 ? -1.377 0.566 3.191 1.00 90.50 83 VAL A CA 1
ATOM 660 C C . VAL A 1 83 ? -0.676 1.881 3.500 1.00 90.50 83 VAL A C 1
ATOM 662 O O . VAL A 1 83 ? -0.223 2.083 4.626 1.00 90.50 83 VAL A O 1
ATOM 665 N N . PHE A 1 84 ? -0.599 2.763 2.508 1.00 91.00 84 PHE A N 1
ATOM 666 C CA . PHE A 1 84 ? -0.068 4.116 2.644 1.00 91.00 84 PHE A CA 1
ATOM 667 C C . PHE A 1 84 ? -1.199 5.121 2.859 1.00 91.00 84 PHE 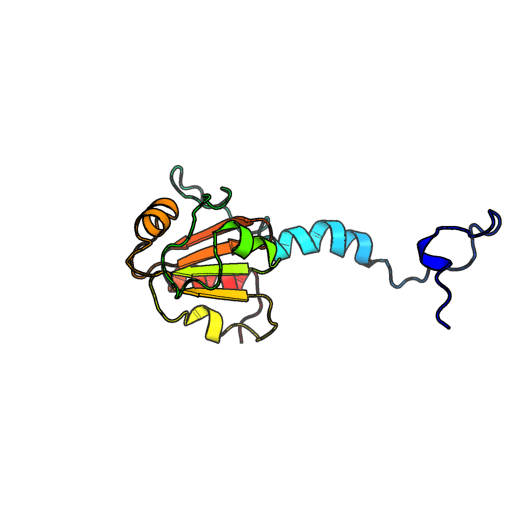A C 1
ATOM 669 O O . PHE A 1 84 ? -2.247 5.025 2.220 1.00 91.00 84 PHE A O 1
ATOM 676 N N . SER A 1 85 ? -0.993 6.098 3.737 1.00 90.88 85 SER A N 1
ATOM 677 C CA . SER A 1 85 ? -1.903 7.235 3.921 1.00 90.88 85 SER A CA 1
ATOM 678 C C . SER A 1 85 ? -1.171 8.391 4.587 1.00 90.88 85 SER A C 1
ATOM 680 O O . SER A 1 85 ? -0.225 8.154 5.327 1.00 90.88 85 SER A O 1
ATOM 682 N N . ALA A 1 86 ? -1.626 9.628 4.391 1.00 88.00 86 ALA A N 1
ATOM 683 C CA . ALA A 1 86 ? -1.153 10.770 5.179 1.00 88.00 86 ALA A CA 1
ATOM 684 C C . ALA A 1 86 ? -1.686 10.759 6.629 1.00 88.00 86 ALA A C 1
ATOM 686 O O . ALA A 1 86 ? -1.275 11.572 7.459 1.00 88.00 86 ALA A O 1
ATOM 687 N N . ARG A 1 87 ? -2.622 9.856 6.952 1.00 86.81 87 ARG A N 1
ATOM 688 C CA . ARG A 1 87 ? -3.145 9.684 8.310 1.00 86.81 87 ARG A CA 1
ATOM 689 C C . ARG A 1 87 ? -2.189 8.871 9.176 1.00 86.81 87 ARG A C 1
ATOM 691 O O . ARG A 1 87 ? -1.518 7.956 8.717 1.00 86.81 87 ARG A O 1
ATOM 698 N N . VAL A 1 88 ? -2.196 9.178 10.470 1.00 83.94 88 VAL A N 1
ATOM 699 C CA . VAL A 1 88 ? -1.466 8.427 11.507 1.00 83.94 88 VAL A CA 1
ATOM 700 C C . VAL A 1 88 ? -2.156 7.119 11.892 1.00 83.94 88 VAL A C 1
ATOM 702 O O . VAL A 1 88 ? -1.544 6.275 12.546 1.00 83.94 88 VAL A O 1
ATOM 705 N N . ASP A 1 89 ? -3.409 6.928 11.477 1.00 84.19 89 ASP A N 1
ATOM 706 C CA . ASP A 1 89 ? -4.206 5.743 11.756 1.00 84.19 89 ASP A CA 1
ATOM 707 C C . ASP A 1 89 ? -4.940 5.203 10.518 1.00 84.19 89 ASP A C 1
ATOM 709 O O . ASP A 1 89 ? -5.247 5.909 9.553 1.00 84.19 89 ASP A O 1
ATOM 713 N N . CYS A 1 90 ? -5.250 3.908 10.566 1.00 83.06 90 CYS A N 1
ATOM 714 C CA . CYS A 1 90 ? -6.059 3.232 9.560 1.00 83.06 90 CYS A CA 1
ATOM 715 C C . CYS A 1 90 ? -7.184 2.454 10.248 1.00 83.06 90 CYS A C 1
ATOM 717 O O . CYS A 1 90 ? -7.018 1.268 10.561 1.00 83.06 90 CYS A O 1
ATOM 719 N N . PRO A 1 91 ? -8.342 3.095 10.485 1.00 82.25 91 PRO A N 1
ATOM 720 C CA . PRO A 1 91 ? -9.508 2.425 11.053 1.00 82.25 91 PRO A CA 1
ATOM 721 C C . PRO A 1 91 ? -9.911 1.131 10.315 1.00 82.25 91 PRO A C 1
ATOM 723 O O . PRO A 1 91 ? -10.207 0.150 11.003 1.00 82.25 91 PRO A O 1
ATOM 726 N N . PRO A 1 92 ? -9.846 1.037 8.966 1.00 78.50 92 PRO A N 1
ATOM 727 C CA . PRO A 1 92 ? -10.127 -0.210 8.251 1.00 78.50 92 PRO A CA 1
ATOM 728 C C . PRO A 1 92 ? -9.262 -1.393 8.713 1.00 78.50 92 PRO A C 1
ATOM 730 O O . PRO A 1 92 ? -9.775 -2.496 8.883 1.00 78.50 92 PRO A O 1
ATOM 733 N N . LEU A 1 93 ? -7.970 -1.169 8.984 1.00 79.50 93 LEU A N 1
ATOM 734 C CA . LEU A 1 93 ? -7.058 -2.227 9.435 1.00 79.50 93 LEU A CA 1
ATOM 735 C C . LEU A 1 93 ? -7.359 -2.713 10.857 1.00 79.50 93 LEU A C 1
ATOM 737 O O . LEU A 1 93 ? -7.064 -3.862 11.171 1.00 79.50 93 LEU A O 1
ATOM 741 N N . SER A 1 94 ? -7.973 -1.886 11.710 1.00 76.81 94 SER A N 1
ATOM 742 C CA . SER A 1 94 ? -8.330 -2.293 13.081 1.00 76.81 94 SER A CA 1
ATOM 743 C C . SER A 1 94 ? -9.437 -3.353 13.142 1.00 76.81 94 SER A C 1
ATOM 745 O O . SER A 1 94 ? -9.570 -4.038 14.151 1.00 76.81 94 SER A O 1
ATOM 747 N N . ARG A 1 95 ? -10.207 -3.496 12.055 1.00 73.38 95 ARG A N 1
ATOM 748 C CA . ARG A 1 95 ? -11.291 -4.480 11.890 1.00 73.38 95 ARG A CA 1
ATOM 749 C C . ARG A 1 95 ? -10.852 -5.737 11.129 1.00 73.38 95 ARG A C 1
ATOM 751 O O . ARG A 1 95 ? -11.647 -6.648 10.919 1.00 73.38 95 ARG A O 1
ATOM 758 N N . LEU A 1 96 ? -9.601 -5.786 10.671 1.00 71.44 96 LEU A N 1
ATOM 759 C CA . LEU A 1 96 ? -9.037 -6.970 10.031 1.00 71.44 96 LEU A CA 1
ATOM 760 C C . LEU A 1 96 ? -8.503 -7.932 11.084 1.00 71.44 96 LEU A C 1
ATOM 762 O O . LEU A 1 96 ? -7.863 -7.522 12.055 1.00 71.44 96 LEU A O 1
ATOM 766 N N . LYS A 1 97 ? -8.699 -9.232 10.852 1.00 60.84 97 LYS A N 1
ATOM 767 C CA . LYS A 1 97 ? -8.158 -10.263 11.737 1.00 60.84 97 LYS A CA 1
ATOM 768 C C . LYS A 1 97 ? -6.629 -10.109 11.846 1.00 60.84 97 LYS A C 1
ATOM 770 O O . LYS A 1 97 ? -5.944 -10.132 10.816 1.00 60.84 97 LYS A O 1
ATOM 775 N N . PRO A 1 98 ? -6.053 -9.972 13.056 1.00 55.25 98 PRO A N 1
ATOM 776 C CA . PRO A 1 98 ? -4.623 -9.748 13.226 1.00 55.25 98 PRO A CA 1
ATOM 777 C C . PRO A 1 98 ? -3.844 -11.008 12.832 1.00 55.25 98 PRO A C 1
ATOM 779 O O . PRO A 1 98 ? -3.704 -11.949 13.606 1.00 55.25 98 PRO A O 1
ATOM 782 N N . GLY A 1 99 ? -3.351 -11.036 11.593 1.00 56.94 99 GLY A N 1
ATOM 783 C CA . GLY A 1 99 ? -2.533 -12.131 11.059 1.00 56.94 99 GLY A CA 1
ATOM 784 C C . GLY A 1 99 ? -1.146 -11.703 10.572 1.00 56.94 99 GLY A C 1
ATOM 785 O O . GLY A 1 99 ? -0.458 -12.487 9.935 1.00 56.94 99 GLY A O 1
ATOM 786 N N . GLY A 1 100 ? -0.723 -10.461 10.825 1.00 65.06 100 GLY A N 1
ATOM 787 C CA . GLY A 1 100 ? 0.596 -9.966 10.411 1.00 65.06 100 GLY A CA 1
ATOM 788 C C . GLY A 1 100 ? 0.790 -9.797 8.896 1.00 65.06 100 GLY A C 1
ATOM 789 O O . GLY A 1 100 ? 1.910 -9.511 8.479 1.00 65.06 100 GLY A O 1
ATOM 790 N N . TRP A 1 101 ? -0.271 -9.948 8.094 1.00 76.94 101 TRP A N 1
ATOM 791 C CA . TRP A 1 101 ? -0.272 -9.854 6.624 1.00 76.94 101 TRP A CA 1
ATOM 792 C C . TRP A 1 101 ? -0.285 -8.418 6.084 1.00 76.94 101 TRP A C 1
ATOM 794 O O . TRP A 1 101 ? -0.053 -8.221 4.895 1.00 76.94 101 TRP A O 1
ATOM 804 N N . PHE A 1 102 ? -0.546 -7.434 6.949 1.00 83.25 102 PHE A N 1
ATOM 805 C CA . PHE A 1 102 ? -0.679 -6.022 6.596 1.00 83.25 102 PHE A CA 1
ATOM 806 C C . PHE A 1 102 ? 0.383 -5.182 7.299 1.00 83.25 102 PHE A C 1
ATOM 808 O O . PHE A 1 102 ? 0.738 -5.454 8.450 1.00 83.25 102 PHE A O 1
ATOM 815 N N . ILE A 1 103 ? 0.850 -4.140 6.621 1.00 85.44 103 ILE A N 1
ATOM 816 C CA . ILE A 1 103 ? 1.668 -3.073 7.192 1.00 85.44 103 ILE A CA 1
ATOM 817 C C . ILE A 1 103 ? 0.971 -1.752 6.896 1.00 85.44 103 ILE A C 1
ATOM 819 O O . ILE A 1 103 ? 0.670 -1.449 5.745 1.00 85.44 103 ILE A O 1
ATOM 823 N N . PHE A 1 104 ? 0.719 -0.968 7.941 1.00 88.38 104 PHE A N 1
ATOM 824 C CA . PHE A 1 104 ? 0.283 0.411 7.785 1.00 88.38 104 PHE A CA 1
ATOM 825 C C . PHE A 1 104 ? 1.490 1.340 7.806 1.00 88.38 104 PHE A C 1
ATOM 827 O O . PHE A 1 104 ? 2.294 1.278 8.737 1.00 88.38 104 PHE A O 1
ATOM 834 N N . CYS A 1 105 ? 1.590 2.209 6.807 1.00 88.31 105 CYS A N 1
ATOM 835 C CA . CYS A 1 105 ? 2.614 3.234 6.717 1.00 88.31 105 CYS A CA 1
ATOM 836 C C . CYS A 1 105 ? 1.952 4.606 6.623 1.00 88.31 105 CYS A C 1
ATOM 838 O O . CYS A 1 105 ? 1.465 5.006 5.563 1.00 88.31 105 CYS A O 1
ATOM 840 N N . ALA A 1 106 ? 1.974 5.326 7.743 1.00 88.38 106 ALA A N 1
ATOM 841 C CA . ALA A 1 106 ? 1.686 6.749 7.755 1.00 88.38 106 ALA A CA 1
ATOM 842 C C . ALA A 1 106 ? 2.809 7.485 7.010 1.00 88.38 106 ALA A C 1
ATOM 844 O O . ALA A 1 106 ? 3.990 7.308 7.318 1.00 88.38 106 ALA A O 1
ATOM 845 N N . LEU A 1 107 ? 2.433 8.267 6.007 1.00 86.81 107 LEU A N 1
ATOM 846 C CA . LEU A 1 107 ? 3.316 9.123 5.233 1.00 86.81 107 LEU A CA 1
ATOM 847 C C . LEU A 1 107 ? 3.356 10.506 5.871 1.00 86.81 107 LEU A C 1
ATOM 849 O O . LEU A 1 107 ? 2.334 11.052 6.287 1.00 86.81 107 LEU A O 1
ATOM 853 N N . ASP A 1 108 ? 4.554 11.068 5.931 1.00 83.62 108 ASP A N 1
ATOM 854 C CA . ASP A 1 108 ? 4.770 12.409 6.449 1.00 83.62 108 ASP A CA 1
ATOM 855 C C . ASP A 1 108 ? 4.336 13.450 5.410 1.00 83.62 108 ASP A C 1
ATOM 857 O O . ASP A 1 108 ? 4.521 13.227 4.209 1.00 83.62 108 ASP A O 1
ATOM 861 N N . PRO A 1 109 ? 3.820 14.617 5.831 1.00 76.56 109 PRO A N 1
ATOM 862 C CA . PRO A 1 109 ? 3.605 15.747 4.932 1.00 76.56 109 PRO A CA 1
ATOM 863 C C . PRO A 1 109 ? 4.832 16.133 4.087 1.00 76.56 109 PRO A C 1
ATOM 865 O O . PRO A 1 109 ? 4.660 16.684 3.004 1.00 76.56 109 PRO A O 1
ATOM 868 N N . ALA A 1 110 ? 6.056 15.852 4.548 1.00 81.06 110 ALA A N 1
ATOM 869 C CA . ALA A 1 110 ? 7.283 16.071 3.781 1.00 81.06 110 ALA A CA 1
ATOM 870 C C . ALA A 1 110 ? 7.407 15.171 2.532 1.00 81.06 110 ALA A C 1
ATOM 872 O O . ALA A 1 110 ? 8.109 15.535 1.589 1.00 81.06 110 ALA A O 1
ATOM 873 N N . ASP A 1 111 ? 6.703 14.036 2.492 1.00 85.12 111 ASP A N 1
ATOM 874 C CA . ASP A 1 111 ? 6.702 13.087 1.374 1.00 85.12 111 ASP A CA 1
ATOM 875 C C . ASP A 1 111 ? 5.551 13.369 0.369 1.00 85.12 111 ASP A C 1
ATOM 877 O O . ASP A 1 111 ? 5.032 12.462 -0.286 1.00 85.12 111 ASP A O 1
ATOM 881 N N . GLU A 1 112 ? 5.150 14.642 0.217 1.00 83.94 112 GLU A N 1
ATOM 882 C CA . GLU A 1 112 ? 4.034 15.101 -0.638 1.00 83.94 112 GLU A CA 1
ATOM 883 C C . GLU A 1 112 ? 4.136 14.603 -2.087 1.00 83.94 112 GLU A C 1
ATOM 885 O O . GLU A 1 112 ? 3.154 14.129 -2.653 1.00 83.94 112 GLU A O 1
ATOM 890 N N . ALA A 1 113 ? 5.343 14.596 -2.660 1.00 85.62 113 ALA A N 1
ATOM 891 C CA . ALA A 1 113 ? 5.573 14.099 -4.017 1.00 85.62 113 ALA A CA 1
ATOM 892 C C . ALA A 1 113 ? 5.168 12.623 -4.192 1.00 85.62 113 ALA A C 1
ATOM 894 O O . ALA A 1 113 ? 4.762 12.212 -5.280 1.00 85.62 113 ALA A O 1
ATOM 895 N N . PHE A 1 114 ? 5.263 11.811 -3.135 1.00 87.88 114 PHE A N 1
ATOM 896 C CA . PHE A 1 114 ? 4.815 10.423 -3.181 1.00 87.88 114 PHE A CA 1
ATOM 897 C C . PHE A 1 114 ? 3.296 10.301 -3.045 1.00 87.88 114 PHE A C 1
ATOM 899 O O . PHE A 1 114 ? 2.695 9.475 -3.731 1.00 87.88 114 PHE A O 1
ATOM 906 N N . LEU A 1 115 ? 2.665 11.145 -2.222 1.00 87.06 115 LEU A N 1
ATOM 907 C CA . LEU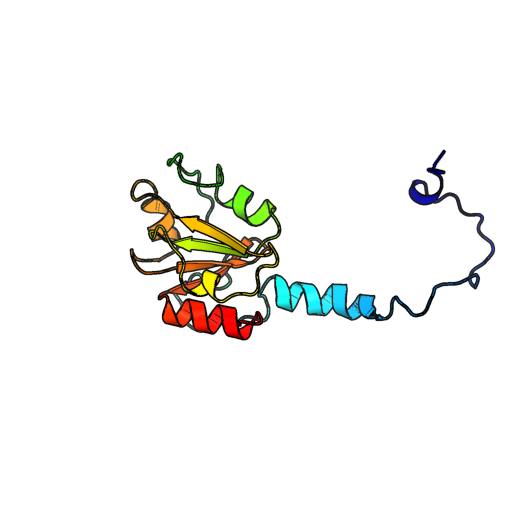 A 1 115 ? 1.201 11.230 -2.125 1.00 87.06 115 LEU A CA 1
ATOM 908 C C . LEU A 1 115 ? 0.580 11.623 -3.473 1.00 87.06 115 LEU A C 1
ATOM 910 O O . LEU A 1 115 ? -0.365 10.977 -3.930 1.00 87.06 115 LEU A O 1
ATOM 914 N N . GLU A 1 116 ? 1.165 12.614 -4.152 1.00 86.62 116 GLU A N 1
ATOM 915 C CA . GLU A 1 116 ? 0.771 13.020 -5.505 1.00 86.62 116 GLU A CA 1
ATOM 916 C C . GLU A 1 116 ? 0.979 11.892 -6.522 1.00 86.62 116 GLU A C 1
ATOM 918 O O . GLU A 1 116 ? 0.092 11.613 -7.332 1.00 86.62 116 GLU A O 1
ATOM 923 N N . ALA A 1 117 ? 2.121 11.198 -6.456 1.00 85.81 117 ALA A N 1
ATOM 924 C CA . ALA A 1 117 ? 2.418 10.070 -7.335 1.00 85.81 117 ALA A CA 1
ATOM 925 C C . ALA A 1 117 ? 1.478 8.876 -7.119 1.00 85.81 117 ALA A C 1
ATOM 927 O O . ALA A 1 117 ? 1.277 8.104 -8.052 1.00 85.81 117 ALA A O 1
ATOM 928 N N . LEU A 1 118 ? 0.911 8.729 -5.917 1.00 85.94 118 LEU A N 1
ATOM 929 C CA . LEU A 1 118 ? -0.134 7.759 -5.585 1.00 85.94 118 LEU A CA 1
ATOM 930 C C . LEU A 1 118 ? -1.555 8.286 -5.839 1.00 85.94 118 LEU A C 1
ATOM 932 O O . LEU A 1 118 ? -2.514 7.530 -5.683 1.00 85.94 118 LEU A O 1
ATOM 936 N N . GLN A 1 119 ? -1.695 9.548 -6.255 1.00 86.00 119 GLN A N 1
ATOM 937 C CA . GLN A 1 119 ? -2.974 10.233 -6.451 1.00 86.00 119 GLN A CA 1
ATOM 938 C C . GLN A 1 119 ? -3.913 10.112 -5.236 1.00 86.00 119 GLN A C 1
ATOM 940 O O . GLN A 1 119 ? -5.121 9.925 -5.397 1.00 86.00 119 GLN A O 1
ATOM 945 N N . ILE A 1 120 ? -3.367 10.193 -4.021 1.00 86.31 120 ILE A N 1
ATOM 946 C CA . ILE A 1 120 ? -4.150 10.144 -2.780 1.00 86.31 120 ILE A CA 1
ATOM 947 C C . ILE A 1 120 ? -4.127 11.499 -2.073 1.00 86.31 120 ILE A C 1
ATOM 949 O O . ILE A 1 120 ? -3.079 12.132 -1.944 1.00 86.31 120 ILE A O 1
ATOM 953 N N . GLY A 1 121 ? -5.295 11.959 -1.622 1.00 84.75 121 GLY A N 1
ATOM 954 C CA . GLY A 1 121 ? -5.423 13.137 -0.771 1.00 84.75 121 GLY A CA 1
ATOM 955 C C . GLY A 1 121 ? -5.054 12.861 0.692 1.00 84.75 121 GLY A C 1
ATOM 956 O O . GLY A 1 121 ? -4.643 11.765 1.068 1.00 84.75 121 GLY A O 1
ATOM 957 N N . ARG A 1 122 ? -5.247 13.870 1.554 1.00 83.50 122 ARG A N 1
ATOM 958 C CA . ARG A 1 122 ? -4.945 13.776 2.998 1.00 83.50 122 ARG A CA 1
ATOM 959 C C . ARG A 1 122 ? -5.743 12.699 3.735 1.00 83.50 122 ARG A C 1
ATOM 961 O O . ARG A 1 122 ? -5.227 12.119 4.684 1.00 83.50 122 ARG A O 1
ATOM 968 N N . ASP A 1 123 ? -6.974 12.453 3.301 1.00 86.19 123 ASP A N 1
ATOM 969 C CA . ASP A 1 123 ? -7.902 11.513 3.941 1.00 86.19 123 ASP A CA 1
ATOM 970 C C . ASP A 1 123 ? -8.053 10.199 3.158 1.00 86.19 123 ASP A C 1
ATOM 972 O O . ASP A 1 123 ? -8.879 9.348 3.502 1.00 86.19 123 ASP A O 1
ATOM 976 N N . ASP A 1 124 ? -7.254 10.034 2.104 1.00 89.44 124 ASP A N 1
ATOM 977 C CA . ASP A 1 124 ? -7.268 8.857 1.252 1.00 89.44 124 ASP A CA 1
ATOM 978 C C . ASP A 1 124 ? -6.187 7.851 1.666 1.00 89.44 124 ASP A C 1
ATOM 980 O O . ASP A 1 124 ? -5.246 8.127 2.422 1.00 89.44 124 ASP A O 1
ATOM 984 N N . TYR A 1 125 ? -6.348 6.644 1.145 1.00 90.62 125 TYR A N 1
ATOM 985 C CA . TYR A 1 125 ? -5.477 5.509 1.374 1.00 90.62 125 TYR A CA 1
ATOM 986 C C . TYR A 1 125 ? -5.088 4.898 0.032 1.00 90.62 125 TYR A C 1
ATOM 988 O O . TYR A 1 125 ? -5.894 4.845 -0.899 1.00 90.62 125 TYR A O 1
ATOM 996 N N . ALA A 1 126 ? -3.863 4.392 -0.047 1.00 91.00 126 ALA A N 1
ATOM 997 C CA . ALA A 1 126 ? -3.401 3.543 -1.132 1.00 91.00 126 ALA A CA 1
ATOM 998 C C . ALA A 1 126 ? -3.076 2.156 -0.580 1.00 91.00 126 ALA A C 1
ATOM 1000 O O . ALA A 1 126 ? -2.276 2.020 0.344 1.00 91.00 126 ALA A O 1
ATOM 1001 N N . VAL A 1 127 ? -3.685 1.125 -1.155 1.00 90.06 127 VAL A N 1
ATOM 1002 C CA . VAL A 1 127 ? -3.418 -0.276 -0.836 1.00 90.06 127 VAL A CA 1
ATOM 1003 C C . VAL A 1 127 ? -2.516 -0.845 -1.916 1.00 90.06 127 VAL A C 1
ATOM 1005 O O . VAL A 1 127 ? -2.896 -0.909 -3.086 1.00 90.06 127 VAL A O 1
ATOM 1008 N N . ILE A 1 128 ? -1.330 -1.272 -1.509 1.00 88.44 128 ILE A N 1
ATOM 1009 C CA . ILE A 1 128 ? -0.339 -1.933 -2.347 1.00 88.44 128 ILE A CA 1
ATOM 1010 C C . ILE A 1 128 ? -0.335 -3.413 -1.996 1.00 88.44 128 ILE A C 1
ATOM 1012 O O . ILE A 1 128 ? -0.226 -3.801 -0.830 1.00 88.44 128 ILE A O 1
ATOM 1016 N N . ASN A 1 129 ? -0.469 -4.242 -3.018 1.00 85.25 129 ASN A N 1
ATOM 1017 C CA . ASN A 1 129 ? -0.437 -5.682 -2.881 1.00 85.25 129 ASN A CA 1
ATOM 1018 C C . ASN A 1 129 ? 1.011 -6.181 -2.644 1.00 85.25 129 ASN 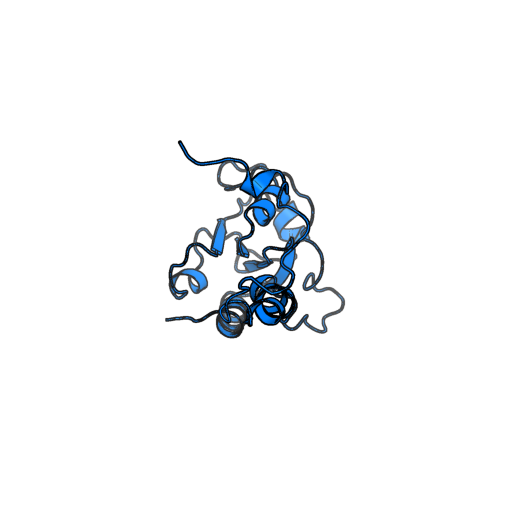A C 1
ATOM 1020 O O . ASN A 1 129 ? 1.974 -5.480 -2.967 1.00 85.25 129 ASN A O 1
ATOM 1024 N N . PRO A 1 130 ? 1.196 -7.405 -2.112 1.00 82.31 130 PRO A N 1
ATOM 1025 C CA . PRO A 1 130 ? 2.508 -8.022 -1.884 1.00 82.31 130 PRO A CA 1
ATOM 1026 C C . PRO A 1 130 ? 3.447 -8.091 -3.096 1.00 82.31 130 PRO A C 1
ATOM 1028 O O . PRO A 1 130 ? 4.649 -8.271 -2.931 1.00 82.31 130 PRO A O 1
ATOM 1031 N N . ASP A 1 131 ? 2.908 -8.005 -4.308 1.00 79.81 131 ASP A N 1
ATOM 1032 C CA . ASP A 1 131 ? 3.642 -8.036 -5.575 1.00 79.81 131 ASP A CA 1
ATOM 1033 C C . ASP A 1 131 ? 4.105 -6.646 -6.051 1.00 79.81 131 ASP A C 1
ATOM 1035 O O . ASP A 1 131 ? 4.724 -6.542 -7.110 1.00 79.81 131 ASP A O 1
ATOM 1039 N N . GLY A 1 132 ? 3.826 -5.589 -5.279 1.00 80.69 132 GLY A N 1
ATOM 1040 C CA . GLY A 1 132 ? 4.227 -4.214 -5.579 1.00 80.69 132 GLY A CA 1
ATOM 1041 C C . GLY A 1 132 ? 3.242 -3.446 -6.460 1.00 80.69 132 GLY A C 1
ATOM 1042 O O . GLY A 1 132 ? 3.515 -2.297 -6.812 1.00 80.69 132 GLY A O 1
ATOM 1043 N N . TYR A 1 133 ? 2.092 -4.032 -6.804 1.00 85.06 133 TYR A N 1
ATOM 1044 C CA . TYR A 1 133 ? 1.065 -3.357 -7.595 1.00 85.06 133 TYR A CA 1
ATOM 1045 C C . TYR A 1 133 ? 0.041 -2.647 -6.715 1.00 85.06 133 TYR A C 1
ATOM 1047 O O . TYR A 1 133 ? -0.336 -3.109 -5.636 1.00 85.06 133 TYR A O 1
ATOM 1055 N N . VAL A 1 134 ? -0.431 -1.502 -7.195 1.00 87.00 134 VAL A N 1
ATOM 1056 C CA . VAL A 1 134 ? -1.493 -0.736 -6.549 1.00 87.00 134 VAL A CA 1
ATOM 1057 C C . VAL A 1 134 ? -2.805 -1.497 -6.728 1.00 87.00 134 VAL A C 1
ATOM 1059 O O . VAL A 1 134 ? -3.309 -1.645 -7.841 1.00 87.00 134 VAL A O 1
ATOM 1062 N N . GLY A 1 135 ? -3.363 -1.980 -5.625 1.00 84.19 135 GLY A N 1
ATOM 1063 C CA . GLY A 1 135 ? -4.655 -2.656 -5.599 1.00 84.19 135 GLY A CA 1
ATOM 1064 C C . GLY A 1 135 ? -5.825 -1.680 -5.498 1.00 84.19 135 GLY A C 1
ATOM 1065 O O . GLY A 1 135 ? -6.830 -1.840 -6.187 1.00 84.19 135 GLY A O 1
ATOM 1066 N N . PHE A 1 136 ? -5.686 -0.639 -4.670 1.00 87.94 136 PHE A N 1
ATOM 1067 C CA . PHE A 1 136 ? -6.733 0.363 -4.464 1.00 87.94 136 PHE A CA 1
ATOM 1068 C C . PHE A 1 136 ? -6.170 1.736 -4.102 1.00 87.94 136 PHE A C 1
ATOM 1070 O O . PHE A 1 136 ? -5.176 1.818 -3.390 1.00 87.94 136 PHE A O 1
ATOM 1077 N N . THR A 1 137 ? -6.839 2.804 -4.538 1.00 89.31 137 THR A N 1
ATOM 1078 C CA . THR A 1 137 ? -6.629 4.173 -4.049 1.00 89.31 137 THR A CA 1
ATOM 1079 C C . THR A 1 137 ? -7.972 4.863 -3.809 1.00 89.31 137 THR A C 1
ATOM 1081 O O . THR A 1 137 ? -8.905 4.705 -4.601 1.00 89.31 137 THR A O 1
ATOM 1084 N N . GLY A 1 138 ? -8.088 5.617 -2.713 1.00 88.94 138 GLY A N 1
ATOM 1085 C CA . GLY A 1 138 ? -9.255 6.455 -2.420 1.00 88.94 138 GLY A CA 1
ATOM 1086 C C . GLY A 1 138 ? -9.654 6.472 -0.944 1.00 88.94 138 GLY A C 1
ATOM 1087 O O . GLY A 1 138 ? -8.859 6.156 -0.064 1.00 88.94 138 GLY A O 1
ATOM 1088 N N . SER A 1 139 ? -10.913 6.824 -0.680 1.00 89.88 139 SER A N 1
ATOM 1089 C CA . SER A 1 139 ? -11.419 7.069 0.680 1.00 89.88 139 SER A CA 1
ATOM 1090 C C . SER A 1 139 ? -11.355 5.862 1.632 1.00 89.88 139 SER A C 1
ATOM 1092 O O . SER A 1 139 ? -11.299 4.699 1.216 1.00 89.88 139 SER A O 1
ATOM 1094 N N . GLU A 1 140 ? -11.474 6.133 2.935 1.00 88.62 140 GLU A N 1
ATOM 1095 C CA . GLU A 1 140 ? -11.561 5.124 4.005 1.00 88.62 140 GLU A CA 1
ATOM 1096 C C . GLU A 1 140 ? -12.674 4.084 3.770 1.00 88.62 140 GLU A C 1
ATOM 1098 O O . GLU A 1 140 ? -12.472 2.880 3.961 1.00 88.62 140 GLU A O 1
ATOM 1103 N N . ALA A 1 141 ? -13.852 4.536 3.325 1.00 86.94 141 ALA A N 1
ATOM 1104 C CA . ALA A 1 141 ? -14.998 3.666 3.066 1.00 86.94 141 ALA A CA 1
ATOM 1105 C C . ALA A 1 141 ? -14.728 2.717 1.889 1.00 86.94 141 ALA A C 1
ATOM 1107 O O . ALA A 1 141 ? -14.979 1.515 1.992 1.00 86.94 141 ALA A O 1
ATOM 1108 N N . GLY A 1 142 ? -14.153 3.245 0.802 1.00 86.12 142 GLY A N 1
ATOM 1109 C CA . GLY A 1 142 ? -13.758 2.441 -0.356 1.00 86.12 142 GLY A CA 1
ATOM 1110 C C . GLY A 1 142 ? -12.652 1.443 -0.011 1.00 86.12 142 GLY A C 1
ATOM 1111 O O . GLY A 1 142 ? -12.736 0.275 -0.381 1.00 86.12 142 GLY A O 1
ATOM 1112 N N . THR A 1 143 ? -11.680 1.869 0.794 1.00 87.38 143 THR A N 1
ATOM 1113 C CA . THR A 1 143 ? -10.593 1.013 1.290 1.00 87.38 143 THR A CA 1
ATOM 1114 C C . THR A 1 143 ? -11.131 -0.119 2.160 1.00 87.38 143 THR A C 1
ATOM 1116 O O . THR A 1 143 ? -10.751 -1.274 1.980 1.00 87.38 143 THR A O 1
ATOM 1119 N N . SER A 1 144 ? -12.066 0.184 3.065 1.00 85.62 144 SER A N 1
ATOM 1120 C CA . SER A 1 144 ? -12.738 -0.825 3.891 1.00 85.62 144 SER A CA 1
ATOM 1121 C C . SER A 1 144 ? -13.466 -1.846 3.029 1.00 85.62 144 SER A C 1
ATOM 1123 O O . SER A 1 144 ? -13.309 -3.046 3.239 1.00 85.62 144 SER A O 1
ATOM 1125 N N . GLN A 1 145 ? -14.234 -1.387 2.039 1.00 84.44 145 GLN A N 1
ATOM 1126 C CA . GLN A 1 145 ? -14.963 -2.265 1.128 1.00 84.44 145 GLN A CA 1
ATOM 1127 C C . GLN A 1 145 ? -14.012 -3.152 0.315 1.00 84.44 145 GLN A C 1
ATOM 1129 O O . GLN A 1 145 ? -14.238 -4.358 0.209 1.00 84.44 145 GLN A O 1
ATOM 1134 N N . TYR A 1 146 ? -12.936 -2.569 -0.215 1.00 84.75 146 TYR A N 1
ATOM 1135 C CA . TYR A 1 146 ? -11.910 -3.282 -0.967 1.00 84.75 146 TYR A CA 1
ATOM 1136 C C . TYR A 1 146 ? -11.265 -4.383 -0.121 1.00 84.75 146 TYR A C 1
ATOM 1138 O O . TYR A 1 146 ? -11.284 -5.553 -0.506 1.00 84.75 146 TYR A O 1
ATOM 1146 N N . LEU A 1 147 ? -10.773 -4.039 1.072 1.00 83.00 147 LEU A N 1
ATOM 1147 C CA . LEU A 1 147 ? -10.140 -4.998 1.977 1.00 83.00 147 LEU A CA 1
ATOM 1148 C C . LEU A 1 147 ? -11.121 -6.088 2.427 1.00 83.00 147 LEU A C 1
ATOM 1150 O O . LEU A 1 147 ? -10.749 -7.255 2.426 1.00 83.00 147 LEU A O 1
ATOM 1154 N N . SER A 1 148 ? -12.379 -5.738 2.709 1.00 82.00 148 SER A N 1
ATOM 1155 C CA . SER A 1 148 ? -13.424 -6.703 3.095 1.00 82.00 148 SER A CA 1
ATOM 1156 C C . SER A 1 148 ? -13.774 -7.697 1.984 1.00 82.00 148 SER A C 1
ATOM 1158 O O . SER A 1 148 ? -14.254 -8.792 2.263 1.00 82.00 148 SER A O 1
ATOM 1160 N N . SER A 1 149 ? -13.579 -7.316 0.717 1.00 80.69 149 SER A N 1
ATOM 1161 C CA . SER A 1 149 ? -13.837 -8.206 -0.422 1.00 80.69 149 SER A CA 1
ATOM 1162 C C . SER A 1 149 ? -12.749 -9.268 -0.608 1.00 80.69 149 SER A C 1
ATOM 1164 O O . SER A 1 149 ? -13.022 -10.339 -1.146 1.00 80.69 149 SER A O 1
A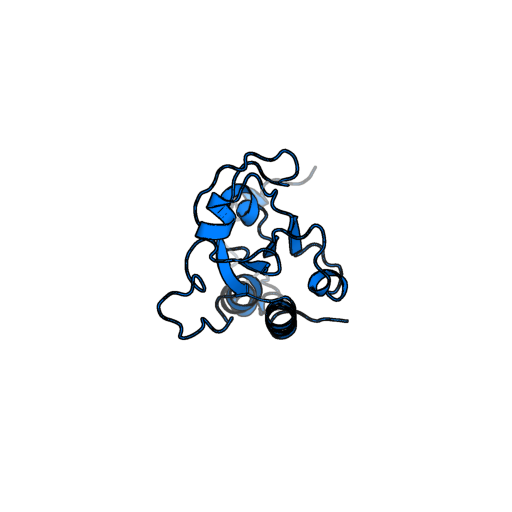TOM 1166 N N . LEU A 1 150 ? -11.528 -8.975 -0.152 1.00 77.56 150 LEU A N 1
ATOM 1167 C CA . LEU A 1 150 ? -10.355 -9.838 -0.304 1.00 77.56 150 LEU A CA 1
ATOM 1168 C C . LEU A 1 150 ? -10.029 -10.615 0.976 1.00 77.56 150 LEU A C 1
ATOM 1170 O O . LEU A 1 150 ? -9.513 -11.730 0.914 1.00 77.56 150 LEU A O 1
ATOM 1174 N N . TYR A 1 151 ? -10.330 -10.031 2.133 1.00 75.94 151 TYR A N 1
ATOM 1175 C CA . TYR A 1 151 ? -9.910 -10.516 3.438 1.00 75.94 151 TYR A CA 1
ATOM 1176 C C . TYR A 1 151 ? -11.089 -10.566 4.408 1.00 75.94 151 TYR A C 1
ATOM 1178 O O . TYR A 1 151 ? -12.014 -9.760 4.350 1.00 75.94 151 TYR A O 1
ATOM 1186 N N . VAL A 1 152 ? -11.041 -11.524 5.332 1.00 68.69 152 VAL A N 1
ATOM 1187 C CA . VAL A 1 152 ? -12.080 -11.685 6.354 1.00 68.69 152 VAL A CA 1
ATOM 1188 C C . VAL A 1 152 ? -11.921 -10.596 7.419 1.00 68.69 152 VAL A C 1
ATOM 1190 O O . VAL A 1 152 ? -10.906 -10.551 8.118 1.00 68.69 152 VAL A O 1
ATOM 1193 N N . MET A 1 153 ? -12.934 -9.738 7.529 1.00 65.69 153 MET A N 1
ATOM 1194 C CA . MET A 1 153 ? -13.090 -8.733 8.587 1.00 65.69 153 MET A CA 1
ATOM 1195 C C . MET A 1 153 ? -13.863 -9.337 9.768 1.00 65.69 153 MET A C 1
ATOM 1197 O O . MET A 1 153 ? -14.753 -10.160 9.537 1.00 65.69 153 MET A O 1
ATOM 1201 N N . GLU A 1 154 ? -13.549 -8.925 10.998 1.00 59.66 154 GLU A N 1
ATOM 1202 C CA . GLU A 1 154 ? -14.326 -9.251 12.213 1.00 59.66 154 GLU A CA 1
ATOM 1203 C C . GLU A 1 154 ? -15.211 -8.074 12.654 1.00 59.66 154 GLU A C 1
ATOM 1205 O O . GLU A 1 154 ? -14.785 -6.901 12.512 1.00 59.66 154 GLU A O 1
#

Sequence (154 aa):
DHDTGLIAGLVPKNHIDAVYFPEFCNRHYYRHQLPLQYAGFAAPQCAHPNGLMGHHVPWYVFTSPQATFRNSYDAFASGKVVVFSARVDCPPLSRLKPGGWFIFCALDPADEAFLEALQIGRDDYAVINPDGYVGFTGSEAGTSQYLSSLYVME

pLDDT: mean 70.26, std 17.57, range [36.72, 91.0]

Radius of gyration: 20.0 Å; chains: 1; bounding box: 38×62×31 Å

Foldseek 3Di:
DDDPVVVVPPDDPDDPPPDDDPPPPCVCVVVPVVCCLQQLVVQDQDPDPPAQAQPFQDWDAAPDPQFPDRILVSQLVVLAKEKEACDPDQPLVVQADPPVRYDYTNHHPVVVVSCVSNVADRQKMWIGGSVRGTRDIGHSVVVSVRCVVRGPTD

Organism: Klebsiella variicola (NCBI:txid244366)